Protein AF-A0A9N8VDR1-F1 (afdb_monomer_lite)

Secondary structure (DSSP, 8-state):
----------------HHHHHHHTTBTTS-S-TTS---S-HHHHHHHBPTT-EEEEE------TTHHHHT-TTTTTT-HHHHTSPPPPHHHHHHHHHHHHHHEEEEEEEE-

pLDDT: mean 76.87, std 20.13, range [36.0, 98.31]

Structure (mmCIF, N/CA/C/O backbone):
data_AF-A0A9N8VDR1-F1
#
_entry.id   AF-A0A9N8VDR1-F1
#
loop_
_atom_site.group_PDB
_atom_site.id
_atom_site.type_symbol
_atom_site.label_atom_id
_atom_site.label_alt_id
_atom_site.label_comp_id
_atom_site.label_asym_id
_atom_site.label_entity_id
_atom_site.label_seq_id
_atom_site.pdbx_PDB_ins_code
_atom_site.Cartn_x
_atom_site.Cartn_y
_atom_site.Cartn_z
_atom_site.occupancy
_atom_site.B_iso_or_equiv
_atom_site.auth_seq_id
_atom_site.auth_comp_id
_atom_site.auth_asym_id
_atom_site.auth_atom_id
_atom_site.pdbx_PDB_model_num
ATOM 1 N N . MET A 1 1 ? -18.083 54.473 23.554 1.00 41.94 1 MET A N 1
ATOM 2 C CA . MET A 1 1 ? -18.748 53.662 22.518 1.00 41.94 1 MET A CA 1
ATOM 3 C C . MET A 1 1 ? -17.993 52.349 22.478 1.00 41.94 1 MET A C 1
ATOM 5 O O . MET A 1 1 ? -16.945 52.259 21.860 1.00 41.94 1 MET A O 1
ATOM 9 N N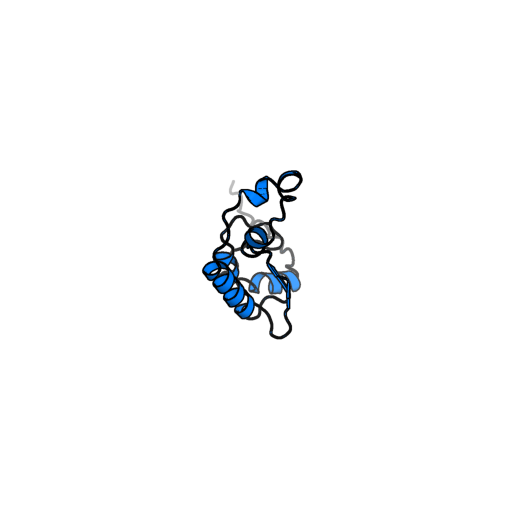 . THR A 1 2 ? -18.427 51.427 23.332 1.00 36.41 2 THR A N 1
ATOM 10 C CA . THR A 1 2 ? -17.748 50.163 23.625 1.00 36.41 2 THR A CA 1
ATOM 11 C C . THR A 1 2 ? -18.517 49.092 22.871 1.00 36.41 2 THR A C 1
ATOM 13 O O . THR A 1 2 ? -19.605 48.718 23.302 1.00 36.41 2 THR A O 1
ATOM 16 N N . GLU A 1 3 ? -18.019 48.668 21.713 1.00 36.00 3 GLU A N 1
ATOM 17 C CA . GLU A 1 3 ? -18.616 47.545 20.995 1.00 36.00 3 GLU A CA 1
ATOM 18 C C . GLU A 1 3 ? -18.092 46.239 21.587 1.00 36.00 3 GLU A C 1
ATOM 20 O O . GLU A 1 3 ? -16.895 45.959 21.624 1.00 36.00 3 GLU A O 1
ATOM 25 N N . LEU A 1 4 ? -19.037 45.481 22.135 1.00 39.16 4 LEU A N 1
ATOM 26 C CA . LEU A 1 4 ? -18.856 44.156 22.694 1.00 39.16 4 LEU A CA 1
ATOM 27 C C . LEU A 1 4 ? -18.436 43.186 21.585 1.00 39.16 4 LEU A C 1
ATOM 29 O O . LEU A 1 4 ? -19.128 43.037 20.578 1.00 39.16 4 LEU A O 1
ATOM 33 N N . LEU A 1 5 ? -17.328 42.483 21.821 1.00 41.84 5 LEU A N 1
ATOM 34 C CA . LEU A 1 5 ? -16.964 41.250 21.130 1.00 41.84 5 LEU A CA 1
ATOM 35 C C . LEU A 1 5 ? -18.148 40.276 21.198 1.00 41.84 5 LEU A C 1
ATOM 37 O O . LEU A 1 5 ? -18.478 39.760 22.266 1.00 41.84 5 LEU A O 1
ATOM 41 N N . THR A 1 6 ? -18.783 40.012 20.059 1.00 36.91 6 THR A N 1
ATOM 42 C CA . THR A 1 6 ? -19.658 38.848 19.917 1.00 36.91 6 THR A CA 1
ATOM 43 C C . THR A 1 6 ? -18.802 37.662 19.469 1.00 36.91 6 THR A C 1
ATOM 45 O O . THR A 1 6 ? -17.981 37.808 18.560 1.00 36.91 6 THR A O 1
ATOM 48 N N . PRO A 1 7 ? -18.936 36.481 20.096 1.00 39.50 7 PRO A N 1
ATOM 49 C CA . PRO A 1 7 ? -18.252 35.294 19.622 1.00 39.50 7 PRO A CA 1
ATOM 50 C C . PRO A 1 7 ? -18.869 34.894 18.282 1.00 39.50 7 PRO A C 1
ATOM 52 O O . PRO A 1 7 ? -20.078 34.666 18.181 1.00 39.50 7 PRO A O 1
ATOM 55 N N . VAL A 1 8 ? -18.028 34.813 17.250 1.00 43.69 8 VAL A N 1
ATOM 56 C CA . VAL A 1 8 ? -18.367 34.165 15.984 1.00 43.69 8 VAL A CA 1
ATOM 57 C C . VAL A 1 8 ? -18.880 32.773 16.332 1.00 43.69 8 VAL A C 1
ATOM 59 O O . VAL A 1 8 ? -18.152 31.949 16.884 1.00 43.69 8 VAL A O 1
ATOM 62 N N . LYS A 1 9 ? -20.169 32.535 16.069 1.00 39.62 9 LYS A N 1
ATOM 63 C CA . LYS A 1 9 ? -20.775 31.210 16.161 1.00 39.62 9 LYS A CA 1
ATOM 64 C C . LYS A 1 9 ? -19.956 30.285 15.267 1.00 39.62 9 LYS A C 1
ATOM 66 O O . LYS A 1 9 ? -20.078 30.355 14.047 1.00 39.62 9 LYS A O 1
ATOM 71 N N . ASN A 1 10 ? -19.157 29.412 15.877 1.00 45.03 10 ASN A N 1
ATOM 72 C CA . ASN A 1 10 ? -18.744 28.173 15.238 1.00 45.03 10 ASN A CA 1
ATOM 73 C C . ASN A 1 10 ? -20.036 27.431 14.903 1.00 45.03 10 ASN A C 1
ATOM 75 O O . ASN A 1 10 ? -20.653 26.808 15.767 1.00 45.03 10 ASN A O 1
ATOM 79 N N . SER A 1 11 ? -20.492 27.570 13.661 1.00 42.22 11 SER A N 1
ATOM 80 C CA . SER A 1 11 ? -21.511 26.702 13.106 1.00 42.22 11 SER A CA 1
ATOM 81 C C . SER A 1 11 ? -20.930 25.297 13.142 1.00 42.22 11 SER A C 1
ATOM 83 O O . SER A 1 11 ? -20.043 24.961 12.358 1.00 42.22 11 SER A O 1
ATOM 85 N N . SER A 1 12 ? -21.391 24.511 14.106 1.00 46.34 12 SER A N 1
ATOM 86 C CA . SER A 1 12 ? -21.192 23.075 14.182 1.00 46.34 12 SER A CA 1
ATOM 87 C C . SER A 1 12 ? -21.737 22.450 12.899 1.00 46.34 12 SER A C 1
ATOM 89 O O . SER A 1 12 ? -22.920 22.117 12.810 1.00 46.34 12 SER A O 1
ATOM 91 N N . LEU A 1 13 ? -20.887 22.332 11.882 1.00 47.81 13 LEU A N 1
ATOM 92 C CA . LEU A 1 13 ? -21.084 21.348 10.833 1.00 47.81 13 LEU A CA 1
ATOM 93 C C . LEU A 1 13 ? -21.001 20.002 11.547 1.00 47.81 13 LEU A C 1
ATOM 95 O O . LEU A 1 13 ? -19.957 19.656 12.097 1.00 47.81 13 LEU A O 1
ATOM 99 N N . ALA A 1 14 ? -22.130 19.306 11.647 1.00 49.53 14 ALA A N 1
ATOM 100 C CA . A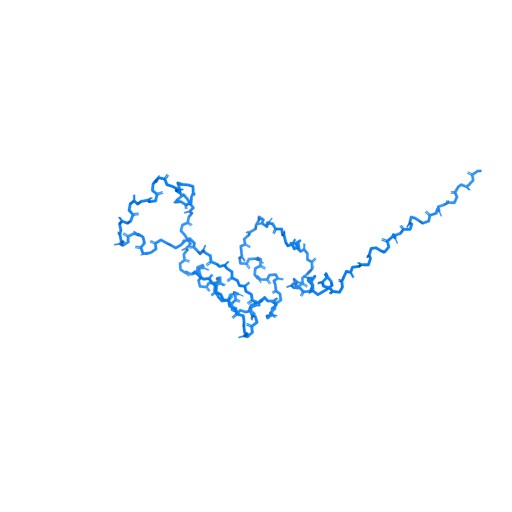LA A 1 14 ? -22.164 17.962 12.191 1.00 49.53 14 ALA A CA 1
ATOM 101 C C . ALA A 1 14 ? -21.233 17.092 11.336 1.00 49.53 14 ALA A C 1
ATOM 103 O O . ALA A 1 14 ? -21.541 16.797 10.184 1.00 49.53 14 ALA A O 1
ATOM 104 N N . VAL A 1 15 ? -20.069 16.747 11.885 1.00 54.19 15 VAL A N 1
ATOM 105 C CA . VAL A 1 15 ? -19.142 15.792 11.276 1.00 54.19 15 VAL A CA 1
ATOM 106 C C . VAL A 1 15 ? -19.870 14.453 11.252 1.00 54.19 15 VAL A C 1
ATOM 108 O O . VAL A 1 15 ? -20.333 13.986 12.296 1.00 54.19 15 VAL A O 1
ATOM 111 N N . SER A 1 16 ? -20.049 13.872 10.065 1.00 60.97 16 SER A N 1
ATOM 112 C CA . SER A 1 16 ? -20.743 12.592 9.931 1.00 60.97 16 SER A CA 1
ATOM 113 C C . SER A 1 16 ? -20.013 11.526 10.765 1.00 60.97 16 SER A C 1
ATOM 115 O O . SER A 1 16 ? -18.782 11.549 10.824 1.00 60.97 16 SER A O 1
ATOM 117 N N . PRO A 1 17 ? -20.708 10.549 11.379 1.00 61.78 17 PRO A N 1
ATOM 118 C CA . PRO A 1 17 ? -20.057 9.419 12.047 1.00 61.78 17 PRO A CA 1
ATOM 119 C C . PRO A 1 17 ? -19.039 8.698 11.150 1.00 61.78 17 PRO A C 1
ATOM 121 O O . PRO A 1 17 ? -18.035 8.189 11.642 1.00 61.78 17 PRO A O 1
ATOM 124 N N . SER A 1 18 ? -19.267 8.701 9.830 1.00 62.34 18 SER A N 1
ATOM 125 C CA . SER A 1 18 ? -18.304 8.203 8.842 1.00 62.34 18 SER A CA 1
ATOM 126 C C . SER A 1 18 ? -17.006 9.003 8.842 1.00 62.34 18 SER A C 1
ATOM 128 O O . SER A 1 18 ? -15.939 8.411 8.785 1.00 62.34 18 SER A O 1
ATOM 130 N N . ASP A 1 19 ? -17.088 10.327 8.950 1.00 60.19 19 ASP A N 1
ATOM 131 C CA . ASP A 1 19 ? -15.943 11.238 8.899 1.00 60.19 19 ASP A CA 1
ATOM 132 C C . ASP A 1 19 ? -15.119 11.170 10.197 1.00 60.19 19 ASP A C 1
ATOM 134 O O . ASP A 1 19 ? -13.899 11.302 10.165 1.00 60.19 19 ASP A O 1
ATOM 138 N N . LEU A 1 20 ? -15.778 10.881 11.327 1.00 58.06 20 LEU A N 1
ATOM 139 C CA . LEU A 1 20 ? -15.142 10.566 12.615 1.00 58.06 20 LEU A CA 1
ATOM 140 C C . LEU A 1 20 ? -14.443 9.196 12.627 1.00 58.06 20 LEU A C 1
ATOM 142 O O . LEU A 1 20 ? -13.428 9.037 13.296 1.00 58.06 20 LEU A O 1
ATOM 146 N N . LEU A 1 21 ? -14.973 8.206 11.902 1.00 60.72 21 LEU A N 1
ATOM 147 C CA . LEU A 1 21 ? -14.316 6.905 11.705 1.00 60.72 21 LEU A CA 1
ATOM 148 C C . LEU A 1 21 ? -13.136 7.002 10.733 1.00 60.72 21 LEU A C 1
ATOM 150 O O . LEU A 1 21 ? -12.141 6.301 10.884 1.00 60.72 21 LEU A O 1
ATOM 154 N N . LEU A 1 22 ? -13.256 7.873 9.736 1.00 62.03 22 LEU A N 1
ATOM 155 C CA . LEU A 1 22 ? -12.264 8.086 8.692 1.00 62.03 22 LEU A CA 1
ATOM 156 C C . LEU A 1 22 ? -11.045 8.871 9.185 1.00 62.03 22 LEU A C 1
ATOM 158 O O . LEU A 1 22 ? -9.950 8.623 8.691 1.00 62.03 22 LEU A O 1
ATOM 162 N N . SER A 1 23 ? -11.195 9.778 10.156 1.00 58.66 23 SER A N 1
ATOM 163 C CA . SER A 1 23 ? -10.039 10.442 10.769 1.00 58.66 23 SER A CA 1
ATOM 164 C C . SER A 1 23 ? -9.127 9.431 11.470 1.00 58.66 23 SER A C 1
ATOM 166 O O . SER A 1 23 ? -7.928 9.438 11.220 1.00 58.66 23 SER A O 1
ATOM 168 N N . ALA A 1 24 ? -9.699 8.464 12.193 1.00 71.62 24 ALA A N 1
ATOM 169 C CA . ALA A 1 24 ? -8.979 7.459 12.981 1.00 71.62 24 ALA A CA 1
ATOM 170 C C . ALA A 1 24 ? -8.113 6.455 12.185 1.00 71.62 24 ALA A C 1
ATOM 172 O O . ALA A 1 24 ? -7.507 5.571 12.784 1.00 71.62 24 ALA A O 1
ATOM 173 N N . ILE A 1 25 ? -8.044 6.556 10.853 1.00 87.00 25 ILE A N 1
ATOM 174 C CA . ILE A 1 25 ? -7.149 5.723 10.034 1.00 87.00 25 ILE A CA 1
ATOM 175 C C . ILE A 1 25 ? -5.675 6.134 10.185 1.00 87.00 25 ILE A C 1
ATOM 177 O O . ILE A 1 25 ? -4.781 5.305 10.015 1.00 87.00 25 ILE A O 1
ATOM 181 N N . PHE A 1 26 ? -5.410 7.407 10.494 1.00 89.38 26 PHE A N 1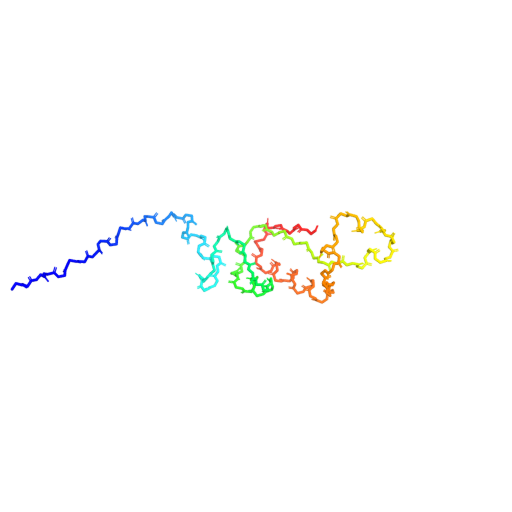
ATOM 182 C CA . PHE A 1 26 ? -4.060 7.937 10.664 1.00 89.38 26 PHE A CA 1
ATOM 183 C C . PHE A 1 26 ? -3.723 8.082 12.145 1.00 89.38 26 PHE A C 1
ATOM 185 O O . PHE A 1 26 ? -4.480 8.703 12.887 1.00 89.38 26 PHE A O 1
ATOM 192 N N . LYS A 1 27 ? -2.527 7.636 12.538 1.00 88.75 27 LYS A N 1
ATOM 193 C CA . LYS A 1 27 ? -2.013 7.719 13.918 1.00 88.75 27 LYS A CA 1
ATOM 194 C C . LYS A 1 27 ? -2.093 9.128 14.508 1.00 88.75 27 LYS A C 1
ATOM 196 O O . LYS A 1 27 ? -2.508 9.313 15.647 1.00 88.75 27 LYS A O 1
ATOM 201 N N . ASP A 1 28 ? -1.762 10.131 13.693 1.00 80.94 28 ASP A N 1
ATOM 202 C CA . ASP A 1 28 ? -1.689 11.533 14.120 1.00 80.94 28 ASP A CA 1
ATOM 203 C C . ASP A 1 28 ? -2.798 12.421 13.512 1.00 80.94 28 ASP A C 1
ATOM 205 O O . ASP A 1 28 ? -2.710 13.646 13.590 1.00 80.94 28 ASP A O 1
ATOM 209 N N . ASN A 1 29 ? -3.831 11.840 12.874 1.00 66.69 29 ASN A N 1
ATOM 210 C CA . ASN A 1 29 ? -4.943 12.561 12.213 1.00 66.69 29 ASN A CA 1
ATOM 211 C C . ASN A 1 29 ? -4.519 13.704 11.252 1.00 66.69 29 ASN A C 1
ATOM 213 O O . ASN A 1 29 ? -5.281 14.643 11.014 1.00 66.69 29 ASN A O 1
ATOM 217 N N . SER A 1 30 ? -3.301 13.666 10.704 1.00 74.62 30 SER A N 1
ATOM 218 C CA . SER A 1 30 ? -2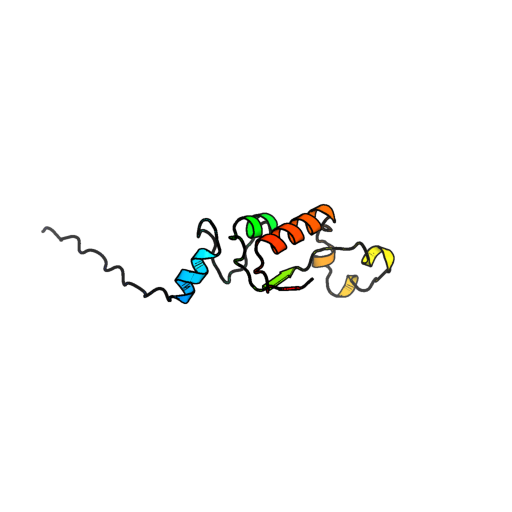.662 14.837 10.083 1.00 74.62 30 SER A CA 1
ATOM 219 C C . SER A 1 30 ? -2.784 14.916 8.557 1.00 74.62 30 SER A C 1
ATOM 221 O O . SER A 1 30 ? -2.426 15.940 7.969 1.00 74.62 30 SER A O 1
ATOM 223 N N . LEU A 1 31 ? -3.285 13.864 7.900 1.00 86.62 31 LEU A N 1
ATOM 224 C CA . LEU A 1 31 ? -3.323 13.761 6.440 1.00 86.62 31 LEU A CA 1
ATOM 225 C C . LEU A 1 31 ? -4.751 13.870 5.878 1.00 86.62 31 LEU A C 1
ATOM 227 O O . LEU A 1 31 ? -5.684 13.290 6.436 1.00 86.62 31 LEU A O 1
ATOM 231 N N . PRO A 1 32 ? -4.944 14.585 4.750 1.00 86.81 32 PRO A N 1
ATOM 232 C CA . PRO A 1 32 ? -6.252 14.709 4.124 1.00 86.81 32 PRO A CA 1
ATOM 233 C C . PRO A 1 32 ? -6.649 13.412 3.412 1.00 86.81 32 PRO A C 1
ATOM 235 O O . PRO A 1 32 ? -5.873 12.816 2.662 1.00 86.81 32 PRO A O 1
ATOM 238 N N . LEU A 1 33 ? -7.903 13.014 3.600 1.00 87.00 33 LEU A N 1
ATOM 239 C CA . LEU A 1 33 ? -8.500 11.854 2.944 1.00 87.00 33 LEU A CA 1
ATOM 240 C C . LEU A 1 33 ? -8.938 12.176 1.516 1.00 87.00 33 LEU A C 1
ATOM 242 O O . LEU A 1 33 ? -9.104 13.340 1.146 1.00 87.00 33 LEU A O 1
ATOM 246 N N . ASN A 1 34 ? -9.151 11.127 0.715 1.00 89.25 34 ASN A N 1
ATOM 247 C CA . ASN A 1 34 ? -9.670 11.218 -0.658 1.00 89.25 34 ASN A CA 1
ATOM 248 C C . ASN A 1 34 ? -8.903 12.213 -1.545 1.00 89.25 34 ASN A C 1
ATOM 250 O O . ASN A 1 34 ? -9.453 12.806 -2.470 1.00 89.25 34 ASN A O 1
ATOM 254 N N . THR A 1 35 ? -7.620 12.405 -1.245 1.00 90.38 35 THR A N 1
ATOM 255 C CA . THR A 1 35 ? -6.771 13.410 -1.872 1.00 90.38 35 THR A CA 1
ATOM 256 C C . THR A 1 35 ? -5.499 12.748 -2.372 1.00 90.38 35 THR A C 1
ATOM 258 O O . THR A 1 35 ? -4.949 11.845 -1.744 1.00 90.38 35 THR A O 1
ATOM 261 N N . LYS A 1 36 ? -5.001 13.211 -3.519 1.00 93.69 36 LYS A N 1
ATOM 262 C CA . LYS A 1 36 ? -3.696 12.784 -4.019 1.00 93.69 36 LYS A CA 1
ATOM 263 C C . LYS A 1 36 ? -2.593 13.382 -3.146 1.00 93.69 36 LYS A C 1
ATOM 265 O O . LYS A 1 36 ? -2.432 14.599 -3.106 1.00 93.69 36 LYS A O 1
ATOM 270 N N . LEU A 1 37 ? -1.792 12.525 -2.520 1.00 93.00 37 LEU A N 1
ATOM 271 C CA . LEU A 1 37 ? -0.650 12.939 -1.709 1.00 93.00 37 LEU A CA 1
ATOM 272 C C . LEU A 1 37 ? 0.639 12.920 -2.541 1.00 93.00 37 LEU A C 1
ATOM 274 O O . LEU A 1 37 ? 0.894 11.984 -3.299 1.00 93.00 37 LEU A O 1
ATOM 278 N N . LYS A 1 38 ? 1.463 13.964 -2.403 1.00 94.31 38 LYS A N 1
ATOM 279 C CA . LYS A 1 38 ? 2.810 14.031 -2.988 1.00 94.31 38 LYS A CA 1
ATOM 280 C C . LYS A 1 38 ? 3.837 13.729 -1.897 1.00 94.31 38 LYS A C 1
ATOM 282 O O . LYS A 1 38 ? 4.452 14.643 -1.357 1.00 94.31 38 LYS A O 1
ATOM 287 N N . MET A 1 39 ? 3.979 12.452 -1.559 1.00 93.19 39 MET A N 1
ATOM 288 C CA . MET A 1 39 ? 4.874 11.980 -0.502 1.00 93.19 39 MET A CA 1
ATOM 289 C C . MET A 1 39 ? 5.439 10.597 -0.821 1.00 93.19 39 MET A C 1
ATOM 291 O O . MET A 1 39 ? 4.996 9.938 -1.762 1.00 93.19 39 MET A O 1
ATOM 295 N N . ASP A 1 40 ? 6.410 10.168 -0.021 1.00 93.62 40 ASP A N 1
ATOM 296 C CA . ASP A 1 40 ? 6.896 8.795 -0.042 1.00 93.62 40 ASP A CA 1
ATOM 297 C C . ASP A 1 40 ? 5.808 7.822 0.452 1.00 93.62 40 ASP A C 1
ATOM 299 O O . ASP A 1 40 ? 5.163 8.046 1.479 1.00 93.62 40 ASP A O 1
ATOM 303 N N . GLY A 1 41 ? 5.599 6.739 -0.296 1.00 94.00 41 GLY A N 1
ATOM 304 C CA . GLY A 1 41 ? 4.525 5.787 -0.017 1.00 94.00 41 GLY A CA 1
ATOM 305 C C . GLY A 1 41 ? 4.752 4.935 1.236 1.00 94.00 41 GLY A C 1
ATOM 306 O O . GLY A 1 41 ? 3.776 4.563 1.881 1.00 94.00 41 GLY A O 1
ATOM 307 N N . LEU A 1 42 ? 6.003 4.651 1.623 1.00 95.75 42 LEU A N 1
ATOM 308 C CA . LEU A 1 42 ? 6.275 3.936 2.878 1.00 95.75 42 LEU A CA 1
ATOM 309 C C . LEU A 1 42 ? 5.960 4.828 4.071 1.00 95.75 42 LEU A C 1
ATOM 311 O O . LEU A 1 42 ? 5.343 4.374 5.028 1.00 95.75 42 LEU A O 1
ATOM 315 N N . THR A 1 43 ? 6.311 6.109 3.974 1.00 95.75 43 THR A N 1
ATOM 316 C CA . THR A 1 43 ? 5.968 7.106 4.992 1.00 95.75 43 THR A CA 1
ATOM 317 C C . THR A 1 43 ? 4.448 7.216 5.155 1.00 95.75 43 THR A C 1
ATOM 319 O O . THR A 1 43 ? 3.950 7.292 6.277 1.00 95.75 43 THR A O 1
ATOM 322 N N . LEU A 1 44 ? 3.694 7.160 4.049 1.00 95.19 44 LEU A N 1
ATOM 323 C CA . LEU A 1 44 ? 2.231 7.117 4.096 1.00 95.19 44 LEU A CA 1
ATOM 324 C C . LEU A 1 44 ? 1.740 5.877 4.850 1.00 95.19 44 LEU A C 1
ATOM 326 O O . LEU A 1 44 ? 0.981 6.018 5.803 1.00 95.19 44 LEU A O 1
ATOM 330 N N . LEU A 1 45 ? 2.191 4.679 4.474 1.00 95.88 45 LEU A N 1
ATOM 331 C CA . LEU A 1 45 ? 1.756 3.441 5.130 1.00 95.88 45 LEU A CA 1
ATOM 332 C C . LEU A 1 45 ? 2.101 3.424 6.626 1.00 95.88 45 LEU A C 1
ATOM 334 O O . LEU A 1 45 ? 1.277 3.026 7.445 1.00 95.88 45 LEU A O 1
ATOM 338 N N . GLN A 1 46 ? 3.279 3.921 7.003 1.00 95.44 46 GLN A N 1
ATOM 339 C CA . GLN A 1 46 ? 3.717 4.021 8.399 1.00 95.44 46 GLN A CA 1
ATOM 340 C C . GLN A 1 46 ? 2.835 4.945 9.243 1.00 95.44 46 GLN A C 1
ATOM 342 O O . GLN A 1 46 ? 2.684 4.705 10.444 1.00 95.44 46 GLN A O 1
ATOM 347 N N . SER A 1 47 ? 2.233 5.965 8.625 1.00 93.69 47 SER A N 1
ATOM 348 C CA . SER A 1 47 ? 1.297 6.878 9.291 1.00 93.69 47 SER A CA 1
ATOM 349 C C . SER A 1 47 ? -0.085 6.268 9.546 1.00 93.69 47 SER A C 1
ATOM 351 O O . SER A 1 47 ? -0.839 6.805 10.355 1.00 93.69 47 SER A O 1
ATOM 353 N N . LEU A 1 48 ? -0.415 5.152 8.886 1.00 94.12 48 LEU A N 1
ATOM 354 C CA . LEU A 1 48 ? -1.684 4.453 9.065 1.00 94.12 48 LEU A CA 1
ATOM 355 C C . LEU A 1 48 ? -1.638 3.531 10.285 1.00 94.12 48 LEU A C 1
ATOM 357 O O . LEU A 1 48 ? -0.616 2.890 10.571 1.00 94.12 48 LEU A O 1
ATOM 361 N N . GLU A 1 49 ? -2.773 3.436 10.965 1.00 94.00 49 GLU A N 1
ATOM 362 C CA . GLU A 1 49 ? -3.009 2.473 12.037 1.00 94.00 49 GLU A CA 1
ATOM 363 C C . GLU A 1 49 ? -2.963 1.024 11.530 1.00 94.00 49 GLU A C 1
ATOM 365 O O . GLU A 1 49 ? -3.179 0.744 10.345 1.00 94.00 49 GLU A O 1
ATOM 370 N N . ASP A 1 50 ? -2.667 0.090 12.431 1.00 95.62 50 ASP A N 1
ATOM 371 C CA . ASP A 1 50 ? -2.717 -1.346 12.134 1.00 95.62 50 ASP A CA 1
ATOM 372 C C . ASP A 1 50 ? -4.163 -1.770 11.825 1.00 95.62 50 ASP A C 1
ATOM 374 O O . ASP A 1 50 ? -5.103 -1.263 12.438 1.00 95.62 50 ASP A O 1
ATOM 378 N N . PHE A 1 51 ? -4.356 -2.717 10.896 1.00 95.12 51 PHE A N 1
ATOM 379 C CA . PHE A 1 51 ? -5.687 -3.241 10.537 1.00 95.12 51 PHE A CA 1
ATOM 380 C C . PHE A 1 51 ? -6.726 -2.144 10.200 1.00 95.12 51 PHE A C 1
ATOM 382 O O . PHE A 1 51 ? -7.904 -2.230 10.545 1.00 95.12 51 PHE A O 1
ATOM 389 N N . SER A 1 52 ? -6.295 -1.073 9.538 1.00 93.00 52 SER A N 1
ATOM 390 C CA . SER A 1 52 ? -7.120 0.106 9.252 1.00 93.00 52 SER A CA 1
ATOM 391 C C . SER A 1 52 ? -7.594 0.180 7.796 1.00 93.00 52 SER A C 1
ATOM 393 O O . SER A 1 52 ? -8.489 0.959 7.464 1.00 93.00 52 SER A O 1
ATOM 395 N N . VAL A 1 53 ? -7.036 -0.660 6.917 1.00 94.12 53 VAL A N 1
ATOM 396 C CA . VAL A 1 53 ? -7.291 -0.644 5.474 1.00 94.12 53 VAL A CA 1
ATOM 397 C C . VAL A 1 53 ? -7.953 -1.942 5.023 1.00 94.12 53 VAL A C 1
ATOM 399 O O . VAL A 1 53 ? -7.520 -3.042 5.354 1.00 94.12 53 VAL A O 1
ATOM 402 N N . ASN A 1 54 ? -9.001 -1.833 4.206 1.00 95.44 54 ASN A N 1
ATOM 403 C CA . ASN A 1 54 ? -9.676 -3.009 3.643 1.00 95.44 54 ASN A CA 1
ATOM 404 C C . ASN A 1 54 ? -9.068 -3.460 2.313 1.00 95.44 54 ASN A C 1
ATOM 406 O O . ASN A 1 54 ? -9.075 -4.649 2.003 1.00 95.44 54 ASN A O 1
ATOM 410 N N . VAL A 1 55 ? -8.589 -2.520 1.500 1.00 96.69 55 VAL A N 1
ATOM 411 C CA . VAL A 1 55 ? -8.094 -2.796 0.151 1.00 96.69 55 VAL A CA 1
ATOM 412 C C . VAL A 1 55 ? -6.912 -1.890 -0.165 1.00 96.69 55 VAL A C 1
ATOM 414 O O . VAL A 1 55 ? -6.988 -0.683 0.058 1.00 96.69 55 VAL A O 1
ATOM 417 N N . VAL A 1 56 ? -5.852 -2.464 -0.735 1.00 97.50 56 VAL A N 1
ATOM 418 C CA . VAL A 1 56 ? -4.704 -1.726 -1.272 1.00 97.50 56 VAL A CA 1
ATOM 419 C C . VAL A 1 56 ? -4.490 -2.096 -2.735 1.00 97.50 56 VAL A C 1
ATOM 421 O O . VAL A 1 56 ? -4.461 -3.272 -3.086 1.00 97.50 56 VAL A O 1
ATOM 424 N N . PHE A 1 57 ? -4.301 -1.082 -3.578 1.00 96.88 57 PHE A N 1
ATOM 425 C CA . PHE A 1 57 ? -3.803 -1.232 -4.944 1.00 96.88 57 PHE A CA 1
ATOM 426 C C . PHE A 1 57 ? -2.355 -0.755 -4.971 1.00 96.88 57 PHE A C 1
ATOM 428 O O . PHE A 1 57 ? -2.088 0.413 -4.675 1.00 96.88 57 PHE A O 1
ATOM 435 N N . PHE A 1 58 ? -1.426 -1.644 -5.301 1.00 95.50 58 PHE A N 1
ATOM 436 C CA . PHE A 1 58 ? -0.003 -1.339 -5.330 1.00 95.50 58 PHE A CA 1
ATOM 437 C C . PHE A 1 58 ? 0.604 -1.806 -6.651 1.00 95.50 58 PHE A C 1
ATOM 439 O O . PHE A 1 58 ? 0.769 -2.994 -6.868 1.00 95.50 58 PHE A O 1
ATOM 446 N N . ASP A 1 59 ? 0.955 -0.849 -7.509 1.00 91.31 59 ASP A N 1
ATOM 447 C CA . ASP A 1 59 ? 1.606 -1.067 -8.807 1.00 91.31 59 ASP A CA 1
ATOM 448 C C . ASP A 1 59 ? 3.093 -0.670 -8.679 1.00 91.31 59 ASP A C 1
ATOM 450 O O . ASP A 1 59 ? 3.438 0.506 -8.863 1.00 91.31 59 ASP A O 1
ATOM 454 N N . PRO A 1 60 ? 3.988 -1.578 -8.232 1.00 89.38 60 PRO A N 1
ATOM 455 C CA . PRO A 1 60 ? 5.403 -1.263 -8.099 1.00 89.38 60 PRO A CA 1
ATOM 456 C C . PRO A 1 60 ? 6.043 -1.061 -9.473 1.00 89.38 60 PRO A C 1
ATOM 458 O O . PRO A 1 60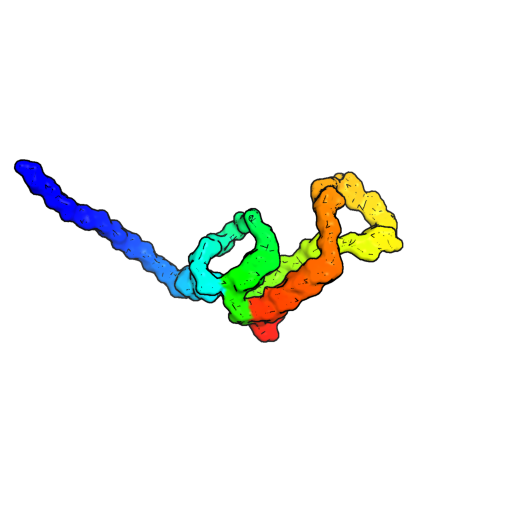 ? 5.807 -1.819 -10.409 1.00 89.38 60 PRO A O 1
ATOM 461 N N . GLN A 1 61 ? 6.981 -0.115 -9.573 1.00 85.31 61 GLN A N 1
ATOM 462 C CA . GLN A 1 61 ? 7.812 0.029 -10.772 1.00 85.31 61 GLN A CA 1
ATOM 463 C C . GLN A 1 61 ? 8.852 -1.106 -10.847 1.00 85.31 61 GLN A C 1
ATOM 465 O O . GLN A 1 61 ? 10.043 -0.894 -10.615 1.00 85.31 61 GLN A O 1
ATOM 470 N N . TYR A 1 62 ? 8.413 -2.326 -11.152 1.00 79.88 62 TYR A N 1
ATOM 471 C CA . TYR A 1 62 ? 9.251 -3.516 -11.272 1.00 79.88 62 TYR A CA 1
ATOM 472 C C . TYR A 1 62 ? 9.516 -3.852 -12.744 1.00 79.88 62 TYR A C 1
ATOM 474 O O . TYR A 1 62 ? 8.590 -4.085 -13.513 1.00 79.88 62 TYR A O 1
ATOM 482 N N . ARG A 1 63 ? 10.793 -3.902 -13.150 1.00 72.75 63 ARG A N 1
ATOM 483 C CA . ARG A 1 63 ? 11.201 -4.219 -14.536 1.00 72.75 63 ARG A CA 1
ATOM 484 C C . ARG A 1 63 ? 11.903 -5.568 -14.695 1.00 72.75 63 ARG A C 1
ATOM 486 O O . ARG A 1 63 ? 12.318 -5.907 -15.797 1.00 72.75 63 ARG A O 1
ATOM 493 N N . GLY A 1 64 ? 11.995 -6.372 -13.632 1.00 65.88 64 GLY A N 1
ATOM 494 C CA . GLY A 1 64 ? 12.779 -7.616 -13.639 1.00 65.88 64 GLY A CA 1
ATOM 495 C C . GLY A 1 64 ? 12.308 -8.682 -14.641 1.00 65.88 64 GLY A C 1
ATOM 496 O O . GLY A 1 64 ? 13.091 -9.552 -15.021 1.00 65.88 64 GLY A O 1
ATOM 497 N N . VAL A 1 65 ? 11.050 -8.612 -15.096 1.00 61.12 65 VAL A N 1
ATOM 498 C CA . VAL A 1 65 ? 10.508 -9.471 -16.169 1.00 61.12 65 VAL A CA 1
ATOM 499 C C . VAL A 1 65 ? 10.612 -8.800 -17.545 1.00 61.12 65 VAL A C 1
ATOM 501 O O . VAL A 1 65 ? 10.845 -9.483 -18.540 1.00 61.12 65 VAL A O 1
ATOM 504 N N . LEU A 1 66 ? 10.505 -7.471 -17.608 1.00 55.44 66 LEU A N 1
ATOM 505 C CA . LEU A 1 66 ? 10.529 -6.698 -18.854 1.00 55.44 66 LEU A CA 1
ATOM 506 C C . LEU A 1 66 ? 11.907 -6.728 -19.531 1.00 55.44 66 LEU A C 1
ATOM 508 O O . LEU A 1 66 ? 11.971 -6.930 -20.742 1.00 55.44 66 LEU A O 1
ATOM 512 N N . GLU A 1 67 ? 13.000 -6.657 -18.758 1.00 54.12 67 GLU A N 1
ATOM 513 C CA . GLU A 1 67 ? 14.363 -6.868 -19.284 1.00 54.12 67 GLU A CA 1
ATOM 514 C C . GLU A 1 67 ? 14.553 -8.274 -19.869 1.00 54.12 67 GLU A C 1
ATOM 516 O O . GLU A 1 67 ? 15.242 -8.446 -20.871 1.00 54.12 67 GLU A O 1
ATOM 521 N N . LYS A 1 68 ? 13.925 -9.292 -19.268 1.00 54.56 68 LYS A N 1
ATOM 522 C CA . LYS A 1 68 ? 14.072 -10.693 -19.697 1.00 54.56 68 LYS A CA 1
ATOM 523 C C . LYS A 1 68 ? 13.240 -11.038 -20.927 1.00 54.56 68 LYS A C 1
ATOM 525 O O . LYS A 1 68 ? 13.602 -11.953 -21.659 1.00 54.56 68 LYS A O 1
ATOM 530 N N . MET A 1 69 ? 12.120 -10.351 -21.133 1.00 54.50 69 MET A N 1
ATOM 531 C CA . MET A 1 69 ? 11.155 -10.688 -22.182 1.00 54.50 69 MET A CA 1
ATOM 532 C C . MET A 1 69 ? 11.219 -9.768 -23.408 1.00 54.50 69 MET A C 1
ATOM 534 O O . MET A 1 69 ? 10.463 -9.985 -24.350 1.00 54.50 69 MET A O 1
ATOM 538 N N . ASN A 1 70 ? 12.132 -8.787 -23.435 1.00 54.06 70 ASN A N 1
ATOM 539 C CA . ASN A 1 70 ? 12.367 -7.911 -24.589 1.00 54.06 70 ASN A CA 1
ATOM 540 C C . ASN A 1 70 ? 11.062 -7.277 -25.129 1.00 54.06 70 ASN A C 1
ATOM 542 O O . ASN A 1 70 ? 10.882 -7.122 -26.338 1.00 54.06 70 ASN A O 1
ATOM 546 N N . TYR A 1 71 ? 10.119 -6.944 -24.235 1.00 55.06 71 TYR A N 1
ATOM 547 C CA . TYR A 1 71 ? 8.846 -6.313 -24.591 1.00 55.06 71 TYR A CA 1
ATOM 548 C C . TYR A 1 71 ? 9.097 -4.853 -25.006 1.00 55.06 71 TYR A C 1
ATOM 550 O O . TYR A 1 71 ? 8.868 -3.912 -24.255 1.00 55.06 71 TYR A O 1
ATOM 558 N N . GLY A 1 72 ? 9.573 -4.659 -26.237 1.00 53.00 72 GLY A N 1
ATOM 559 C CA . GLY A 1 72 ? 9.901 -3.367 -26.851 1.00 53.00 72 GLY A CA 1
ATOM 560 C C . GLY A 1 72 ? 8.704 -2.466 -27.183 1.00 53.00 72 GLY A C 1
ATOM 561 O O . GLY A 1 72 ? 8.844 -1.547 -27.983 1.00 53.00 72 GLY A O 1
ATOM 562 N N . ASN A 1 73 ? 7.533 -2.695 -26.582 1.00 54.22 73 ASN A N 1
ATOM 563 C CA . ASN A 1 73 ? 6.310 -1.937 -26.876 1.00 54.22 73 ASN A CA 1
ATOM 564 C C . ASN A 1 73 ? 6.088 -0.744 -25.923 1.00 54.22 73 ASN A C 1
ATOM 566 O O . ASN A 1 73 ? 5.126 0.006 -26.079 1.00 54.22 73 ASN A O 1
ATOM 570 N N . GLU A 1 74 ? 6.969 -0.540 -24.939 1.00 56.38 74 GLU A N 1
ATOM 571 C CA . GLU A 1 74 ? 6.870 0.563 -23.966 1.00 56.38 74 GLU A CA 1
ATOM 572 C C . GLU A 1 74 ? 7.202 1.940 -24.564 1.00 56.38 74 GLU A C 1
ATOM 574 O O . GLU A 1 74 ? 6.809 2.973 -24.013 1.00 56.38 74 GLU A O 1
ATOM 579 N N . GLY A 1 75 ? 7.889 1.961 -25.711 1.00 53.84 75 GLY A N 1
ATOM 580 C CA . GLY A 1 75 ? 8.370 3.182 -26.358 1.00 53.84 75 GLY A CA 1
ATOM 581 C C . GLY A 1 75 ? 7.272 4.097 -26.906 1.00 53.84 75 GLY A C 1
ATOM 582 O O . GLY A 1 75 ? 7.483 5.303 -26.963 1.00 53.84 75 GLY A O 1
ATOM 583 N N . GLU A 1 76 ? 6.095 3.570 -27.265 1.00 58.66 76 GLU A N 1
ATOM 584 C CA . GLU A 1 76 ? 5.069 4.377 -27.949 1.00 58.66 76 GLU A CA 1
ATOM 585 C C . GLU A 1 76 ? 3.954 4.919 -27.044 1.00 58.66 76 GLU A C 1
ATOM 587 O O . GLU A 1 76 ? 3.298 5.892 -27.412 1.00 58.66 76 GLU A O 1
ATOM 592 N N . ARG A 1 77 ? 3.702 4.329 -25.864 1.00 58.09 77 ARG A N 1
ATOM 593 C CA . ARG A 1 77 ? 2.521 4.692 -25.046 1.00 58.09 77 ARG A CA 1
ATOM 594 C C . ARG A 1 77 ? 2.800 5.119 -23.604 1.00 58.09 77 ARG A C 1
ATOM 596 O O . ARG A 1 77 ? 1.897 5.679 -22.989 1.00 58.09 77 ARG A O 1
ATOM 603 N N . GLN A 1 78 ? 4.002 4.910 -23.050 1.00 60.84 78 GLN A N 1
ATOM 604 C CA . GLN A 1 78 ? 4.289 5.216 -21.632 1.00 60.84 78 GLN A CA 1
ATOM 605 C C . GLN A 1 78 ? 5.711 5.754 -21.366 1.00 60.84 78 GLN A C 1
ATOM 607 O O . GLN A 1 78 ? 6.331 5.431 -20.353 1.00 60.84 78 GLN A O 1
ATOM 612 N N . ILE A 1 79 ? 6.202 6.636 -22.243 1.00 65.06 79 ILE A N 1
ATOM 613 C CA . ILE A 1 79 ? 7.560 7.222 -22.203 1.00 65.06 79 ILE A CA 1
ATOM 614 C C . ILE A 1 79 ? 7.919 7.831 -20.835 1.00 65.06 79 ILE A C 1
ATOM 616 O O . ILE A 1 79 ? 9.052 7.722 -20.380 1.00 65.06 79 ILE A O 1
ATOM 620 N N . GLU A 1 80 ? 6.973 8.465 -20.142 1.00 68.81 80 GLU A N 1
ATOM 621 C CA . GLU A 1 80 ? 7.266 9.075 -18.837 1.00 68.81 80 GLU A CA 1
ATOM 622 C C . GLU A 1 80 ? 7.317 8.050 -17.691 1.00 68.81 80 GLU A C 1
ATOM 624 O O . GLU A 1 80 ? 8.066 8.240 -16.735 1.00 68.81 80 GLU A O 1
ATOM 629 N N . ARG A 1 81 ? 6.587 6.927 -17.788 1.00 64.81 81 ARG A N 1
ATOM 630 C CA . ARG A 1 81 ? 6.668 5.840 -16.794 1.00 64.81 81 ARG A CA 1
ATOM 631 C C . ARG A 1 81 ? 7.941 5.011 -16.970 1.00 64.81 81 ARG A C 1
ATOM 633 O O . ARG A 1 81 ? 8.524 4.582 -15.977 1.00 64.81 81 ARG A O 1
ATOM 640 N N . SER A 1 82 ? 8.432 4.843 -18.201 1.00 65.44 82 SER A N 1
ATOM 641 C CA . SER A 1 82 ? 9.721 4.179 -18.453 1.00 65.44 82 SER A CA 1
ATOM 642 C C . SER A 1 82 ? 10.922 4.992 -17.939 1.00 65.44 82 SER A C 1
ATOM 644 O O . SER A 1 82 ? 11.961 4.421 -17.609 1.00 65.44 82 SER A O 1
ATOM 646 N N . LYS A 1 83 ? 10.767 6.312 -17.761 1.00 71.44 83 LYS A N 1
ATOM 647 C CA . LYS A 1 83 ? 11.776 7.181 -17.128 1.00 71.44 83 LYS A CA 1
ATOM 648 C C . LYS A 1 83 ? 11.818 7.086 -15.604 1.00 71.44 83 LYS A C 1
ATOM 650 O O . LYS A 1 83 ? 12.809 7.511 -15.011 1.00 71.44 83 LYS A O 1
ATOM 655 N N . LEU A 1 84 ? 10.782 6.551 -14.951 1.00 74.19 84 LEU A N 1
ATOM 656 C CA . LEU A 1 84 ? 10.804 6.393 -13.496 1.00 74.19 84 LEU A CA 1
ATOM 657 C C . LEU A 1 84 ? 11.903 5.401 -13.086 1.00 74.19 84 LEU A C 1
ATOM 659 O O . LEU A 1 84 ? 12.112 4.402 -13.786 1.00 74.19 84 LEU A O 1
ATOM 663 N N . PRO A 1 85 ? 12.611 5.651 -11.972 1.00 77.38 85 PRO A N 1
ATOM 664 C CA . PRO A 1 85 ? 13.597 4.709 -11.468 1.00 77.38 85 PRO A CA 1
ATOM 665 C C . PRO A 1 85 ? 12.910 3.393 -11.103 1.00 77.38 85 PRO A C 1
ATOM 667 O O . PRO A 1 85 ? 11.826 3.380 -10.517 1.00 77.38 85 PRO A O 1
ATOM 670 N N . GLN A 1 86 ? 13.551 2.279 -11.455 1.00 83.06 86 GLN A N 1
ATOM 671 C CA . GLN A 1 86 ? 13.079 0.964 -11.050 1.00 83.06 86 GLN A CA 1
ATOM 672 C C . GLN A 1 86 ? 13.095 0.865 -9.526 1.00 83.06 86 GLN A C 1
ATOM 674 O O . GLN A 1 86 ? 14.090 1.182 -8.869 1.00 83.06 86 GLN A O 1
ATOM 679 N N . MET A 1 87 ? 11.990 0.390 -8.967 1.00 89.69 87 MET A N 1
ATOM 680 C CA . MET A 1 87 ? 11.905 0.097 -7.552 1.00 89.69 87 MET A CA 1
ATOM 681 C C . MET A 1 87 ? 12.701 -1.179 -7.261 1.00 89.69 87 MET A C 1
ATOM 683 O O . MET A 1 87 ? 12.511 -2.207 -7.914 1.00 89.69 87 MET A O 1
ATOM 687 N N . SER A 1 88 ? 13.613 -1.110 -6.289 1.00 90.19 88 SER A N 1
ATOM 688 C CA . SER A 1 88 ? 14.389 -2.284 -5.885 1.00 90.19 88 SER A CA 1
ATOM 689 C C . SER A 1 88 ? 13.482 -3.338 -5.248 1.00 90.19 88 SER A C 1
ATOM 691 O O . SER A 1 88 ? 12.499 -2.996 -4.592 1.00 90.19 88 SER A O 1
ATOM 693 N N . GLU A 1 89 ? 13.843 -4.616 -5.368 1.00 90.44 89 GLU A N 1
ATOM 694 C CA . GLU A 1 89 ? 13.118 -5.705 -4.701 1.00 90.44 89 GLU A CA 1
ATOM 695 C C . GLU A 1 89 ? 13.027 -5.477 -3.186 1.00 90.44 89 GLU A C 1
ATOM 697 O O . GLU A 1 89 ? 11.964 -5.635 -2.593 1.00 90.44 89 GLU A O 1
ATOM 702 N N . LYS A 1 90 ? 14.108 -4.982 -2.569 1.00 93.56 90 LYS A N 1
ATOM 703 C CA . LYS A 1 90 ? 14.124 -4.599 -1.151 1.00 93.56 90 LYS A CA 1
ATOM 704 C C . LYS A 1 90 ? 13.050 -3.557 -0.828 1.00 93.56 90 LYS A C 1
ATOM 706 O O . LYS A 1 90 ? 12.382 -3.671 0.193 1.00 93.56 90 LYS A O 1
ATOM 711 N N . THR A 1 91 ? 12.883 -2.552 -1.686 1.00 93.56 91 THR A N 1
ATOM 712 C CA . THR A 1 91 ? 11.857 -1.517 -1.514 1.00 93.56 91 THR A CA 1
ATOM 713 C C . THR A 1 91 ? 10.456 -2.108 -1.662 1.00 93.56 91 THR A C 1
ATOM 715 O O . THR A 1 91 ? 9.606 -1.838 -0.820 1.00 93.56 91 THR A O 1
ATOM 718 N N . ILE A 1 92 ? 10.228 -2.956 -2.669 1.00 94.31 92 ILE A N 1
ATOM 719 C CA . ILE A 1 92 ? 8.944 -3.646 -2.884 1.00 94.31 92 ILE A CA 1
ATOM 720 C C . ILE A 1 92 ? 8.583 -4.500 -1.661 1.00 94.31 92 ILE A C 1
ATOM 722 O O . ILE A 1 92 ? 7.462 -4.419 -1.167 1.00 94.31 92 ILE A O 1
ATOM 726 N N . ILE A 1 93 ? 9.539 -5.258 -1.114 1.00 96.12 93 ILE A N 1
ATOM 727 C CA . ILE A 1 93 ? 9.339 -6.064 0.099 1.00 96.12 93 ILE A CA 1
ATOM 728 C C . ILE A 1 93 ? 8.956 -5.181 1.293 1.00 96.12 93 ILE A C 1
ATOM 730 O O . ILE A 1 93 ? 8.059 -5.548 2.051 1.00 96.12 93 ILE A O 1
ATOM 734 N N . SER A 1 94 ? 9.596 -4.019 1.466 1.00 97.75 94 SER A N 1
ATOM 735 C CA . SER A 1 94 ? 9.216 -3.073 2.523 1.00 97.75 94 SER A CA 1
ATOM 736 C C . SER A 1 94 ? 7.775 -2.586 2.366 1.00 97.75 94 SER A C 1
ATOM 738 O O . SER A 1 94 ? 7.057 -2.517 3.358 1.00 97.75 94 SER A O 1
ATOM 740 N N . PHE A 1 95 ? 7.333 -2.302 1.136 1.00 97.81 95 PHE A N 1
ATOM 741 C CA . PHE A 1 95 ? 5.945 -1.918 0.868 1.00 97.81 95 PHE A CA 1
ATOM 742 C C . PHE A 1 95 ? 4.980 -3.041 1.225 1.00 97.81 95 PHE A C 1
ATOM 744 O O . PHE A 1 95 ? 4.043 -2.810 1.977 1.00 97.81 95 PHE A O 1
ATOM 751 N N . VAL A 1 96 ? 5.228 -4.261 0.744 1.00 97.69 96 VAL A N 1
ATOM 752 C CA . VAL A 1 96 ? 4.348 -5.412 0.999 1.00 97.69 96 VAL A CA 1
ATOM 753 C C . VAL A 1 96 ? 4.218 -5.698 2.497 1.00 97.69 96 VAL A C 1
ATOM 755 O O . VAL A 1 96 ? 3.118 -5.971 2.964 1.00 97.69 96 VAL A O 1
ATOM 758 N N . ARG A 1 97 ? 5.305 -5.576 3.270 1.00 98.12 97 ARG A N 1
ATOM 759 C CA . ARG A 1 97 ? 5.271 -5.746 4.733 1.00 98.12 97 ARG A CA 1
ATOM 760 C C . ARG A 1 97 ? 4.426 -4.688 5.436 1.00 98.12 97 ARG A C 1
ATOM 762 O O . ARG A 1 97 ? 3.645 -5.023 6.318 1.00 98.12 97 ARG A O 1
ATOM 769 N N . GLU A 1 98 ? 4.576 -3.423 5.057 1.00 98.31 98 GLU A N 1
ATOM 770 C CA . GLU A 1 98 ? 3.767 -2.357 5.653 1.00 98.31 98 GLU A CA 1
ATOM 771 C C . GLU A 1 98 ? 2.302 -2.434 5.212 1.00 98.31 98 GLU A C 1
ATOM 773 O O . GLU A 1 98 ? 1.414 -2.158 6.012 1.00 98.31 98 GLU A O 1
ATOM 778 N N . ILE A 1 99 ? 2.036 -2.864 3.975 1.00 98.25 99 ILE A N 1
ATOM 779 C CA . ILE A 1 99 ? 0.682 -3.136 3.483 1.00 98.25 99 ILE A CA 1
ATOM 780 C C . ILE A 1 99 ? 0.026 -4.252 4.305 1.00 98.25 99 ILE A C 1
ATOM 782 O O . ILE A 1 99 ? -1.111 -4.089 4.735 1.00 98.25 99 ILE A O 1
ATOM 786 N N . ASP A 1 100 ? 0.736 -5.353 4.558 1.00 97.88 100 ASP A N 1
ATOM 787 C CA . ASP A 1 100 ? 0.246 -6.461 5.389 1.00 97.88 100 ASP A CA 1
ATOM 788 C C . ASP A 1 100 ? -0.113 -5.999 6.812 1.00 97.88 100 ASP A C 1
ATOM 790 O O . ASP A 1 100 ? -1.183 -6.334 7.311 1.00 97.88 100 ASP A O 1
ATOM 794 N N . ARG A 1 101 ? 0.715 -5.141 7.431 1.00 97.94 101 ARG A N 1
ATOM 795 C CA . ARG A 1 101 ? 0.434 -4.558 8.758 1.00 97.94 101 ARG A CA 1
ATOM 796 C C . ARG A 1 101 ? -0.868 -3.748 8.788 1.00 97.94 101 ARG A C 1
ATOM 798 O O . ARG A 1 101 ? -1.632 -3.835 9.749 1.00 97.94 101 ARG A O 1
ATOM 805 N N . VAL A 1 102 ? -1.103 -2.911 7.776 1.00 97.12 102 VAL A N 1
ATOM 806 C CA . VAL A 1 102 ? -2.265 -2.002 7.762 1.00 97.12 102 VAL A CA 1
ATOM 807 C C . VAL A 1 102 ? -3.533 -2.677 7.248 1.00 97.12 102 VAL A C 1
ATOM 809 O O . VAL A 1 102 ? -4.629 -2.179 7.505 1.00 97.12 102 VAL A O 1
ATOM 812 N N . LEU A 1 103 ? -3.421 -3.790 6.520 1.00 97.50 103 LEU A N 1
ATOM 813 C CA . LEU A 1 103 ? -4.577 -4.516 6.013 1.00 97.50 103 LEU A CA 1
ATOM 814 C C . LEU A 1 103 ? -5.327 -5.221 7.142 1.00 97.50 103 LEU A C 1
ATOM 816 O O . LEU A 1 103 ? -4.758 -5.878 8.007 1.00 97.50 103 LEU A O 1
ATOM 820 N N . ASN A 1 104 ? -6.650 -5.140 7.087 1.00 95.50 104 ASN A N 1
ATOM 821 C CA . ASN A 1 104 ? -7.519 -5.996 7.879 1.00 95.50 104 ASN A CA 1
ATOM 822 C C . ASN A 1 104 ? -7.305 -7.479 7.540 1.00 95.50 104 ASN A C 1
ATOM 824 O O . ASN A 1 104 ? -6.940 -7.821 6.420 1.00 95.50 104 ASN A O 1
ATOM 828 N N . LYS A 1 105 ? -7.6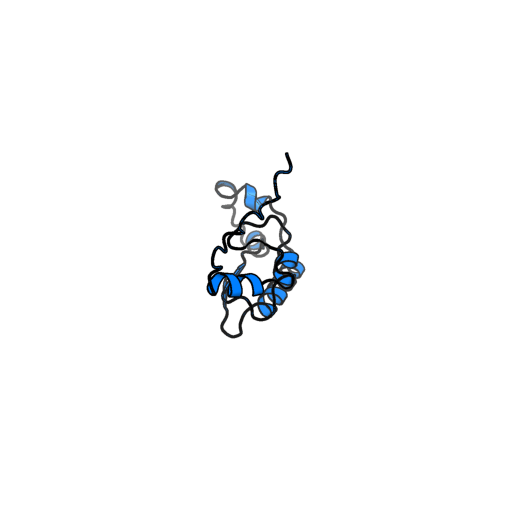30 -8.388 8.473 1.00 94.19 105 LYS A N 1
ATOM 829 C CA . LYS A 1 105 ? -7.478 -9.848 8.267 1.00 94.19 105 LYS A CA 1
ATOM 830 C C . LYS A 1 105 ? -8.191 -10.385 7.018 1.00 94.19 105 LYS A C 1
ATOM 832 O O . LYS A 1 105 ? -7.756 -11.379 6.451 1.00 94.19 105 LYS A O 1
ATOM 837 N N . SER A 1 106 ? -9.302 -9.764 6.624 1.00 96.00 106 SER A N 1
ATOM 838 C CA . SER A 1 106 ? -10.063 -10.083 5.405 1.00 96.00 106 SER A CA 1
ATOM 839 C C . SER A 1 106 ? -9.816 -9.082 4.269 1.00 96.00 106 SER A C 1
ATOM 841 O O . SER A 1 106 ? -10.610 -8.992 3.331 1.00 96.00 106 SER A O 1
ATOM 843 N N . GLY A 1 107 ? -8.783 -8.254 4.403 1.00 96.12 107 GLY A N 1
ATOM 844 C CA . GLY A 1 107 ? -8.395 -7.250 3.432 1.00 96.12 107 GLY A CA 1
ATOM 845 C C . GLY A 1 107 ? -7.655 -7.857 2.246 1.00 96.12 107 GLY A C 1
ATOM 846 O O . GLY A 1 107 ? -7.202 -8.998 2.291 1.00 96.12 107 GLY A O 1
ATOM 847 N N . HIS A 1 108 ? -7.569 -7.093 1.161 1.00 97.62 108 HIS A N 1
ATOM 848 C CA . HIS A 1 108 ? -6.994 -7.569 -0.094 1.00 97.62 108 HIS A CA 1
ATOM 849 C C . HIS A 1 108 ? -5.950 -6.595 -0.632 1.00 97.62 108 HIS A C 1
ATOM 851 O O . HIS A 1 108 ? -6.153 -5.380 -0.648 1.00 97.62 108 HIS A O 1
ATOM 857 N N . LEU A 1 109 ? -4.853 -7.159 -1.124 1.00 97.69 109 LEU A N 1
ATOM 858 C CA . LEU A 1 109 ? -3.834 -6.457 -1.887 1.00 97.69 109 LEU A CA 1
ATOM 859 C C . LEU A 1 109 ? -3.962 -6.847 -3.365 1.00 97.69 109 LEU A C 1
ATOM 861 O O . LEU A 1 109 ? -3.929 -8.029 -3.701 1.00 97.69 109 LEU A O 1
ATOM 865 N N . PHE A 1 110 ? -4.085 -5.846 -4.232 1.00 97.25 110 PHE A N 1
ATOM 866 C CA . PHE A 1 110 ? -4.019 -5.971 -5.686 1.00 97.25 110 PHE A CA 1
ATOM 867 C C . PHE A 1 110 ? -2.638 -5.492 -6.161 1.00 97.25 110 PHE A C 1
ATOM 869 O O . PHE A 1 110 ? -2.283 -4.338 -5.903 1.00 97.25 110 PHE A O 1
ATOM 876 N N . LEU A 1 111 ? -1.887 -6.388 -6.814 1.00 87.81 111 LEU A N 1
ATOM 877 C CA . LEU A 1 111 ? -0.524 -6.196 -7.337 1.00 87.81 111 LEU A CA 1
ATOM 878 C C . LEU A 1 111 ? -0.497 -6.233 -8.864 1.00 87.81 111 LEU A C 1
ATOM 880 O O . LEU A 1 111 ? -1.264 -7.047 -9.429 1.00 87.81 111 LEU A O 1
#

InterPro domains:
  IPR029063 S-adenosyl-L-methionine-dependent methyltransferase superfamily [SSF53335] (29-111)

Radius of gyration: 21.66 Å; chains: 1; bounding box: 37×64×52 Å

Organism: NCBI:txid60492

Foldseek 3Di:
DDDDDDPDPPPPPPQPVVNVLVLQQFPVSPDDPPDDDPDDVLVVLVRGAFQSDQEEEDDAQACPVVVVPVPVPCVPPPVPSVPDDHDDPVNVVSNVVSVNRRHHPNHDYHD

Sequence (111 aa):
MTELLTPVKNSSLAVSPSDLLLSAIFKDNSLPLNTKLKMDGLTLLQSLEDFSVNVVFFDPQYRGVLEKMNYGNEGERQIERSKLPQMSEKTIISFVREIDRVLNKSGHLFL